Protein AF-A0A7Y1UX22-F1 (afdb_monomer)

Nearest PDB structures (foldseek):
  2yc4-assembly1_A  TM=6.943E-01  e=4.805E-02  Chlamydomonas reinhardtii
  1wcu-assembly1_A  TM=5.831E-01  e=1.408E+00  Piromyces sp. 'equi'
  5cw0-assembly1_A  TM=4.710E-01  e=1.068E+00  Panicum mosaic satellite virus
  4v1l-assembly3_C  TM=4.034E-01  e=4.761E+00  Ruminococcus flavefaciens FD-1

Structure (mmCIF, N/CA/C/O backbone):
data_AF-A0A7Y1UX22-F1
#
_entry.id   AF-A0A7Y1UX22-F1
#
loop_
_atom_site.group_PDB
_atom_site.id
_atom_site.type_symbol
_atom_site.label_atom_id
_atom_site.label_alt_id
_atom_site.label_comp_id
_atom_site.label_asym_id
_atom_site.label_entity_id
_atom_site.label_seq_id
_atom_site.pdbx_PDB_ins_code
_atom_site.Cartn_x
_atom_site.Cartn_y
_atom_site.Cartn_z
_atom_site.occupancy
_atom_site.B_iso_or_equiv
_atom_site.auth_seq_id
_atom_site.auth_comp_id
_atom_site.auth_asym_id
_atom_site.auth_atom_id
_atom_site.pdbx_PDB_model_num
ATOM 1 N N . ALA A 1 1 ? 9.784 -16.091 -13.934 1.00 58.53 1 ALA A N 1
ATOM 2 C CA . ALA A 1 1 ? 8.734 -16.323 -12.921 1.00 58.53 1 ALA A CA 1
ATOM 3 C C . ALA A 1 1 ? 7.489 -15.560 -13.353 1.00 58.53 1 ALA A C 1
ATOM 5 O O . ALA A 1 1 ? 7.653 -14.542 -14.015 1.00 58.53 1 ALA A O 1
ATOM 6 N N . ALA A 1 2 ? 6.283 -16.047 -13.049 1.00 66.44 2 ALA A N 1
ATOM 7 C CA . ALA A 1 2 ? 5.070 -15.276 -13.317 1.00 66.44 2 ALA A CA 1
ATOM 8 C C . ALA A 1 2 ? 5.099 -13.983 -12.483 1.00 66.44 2 ALA A C 1
ATOM 10 O O . ALA A 1 2 ? 5.453 -14.025 -11.305 1.00 66.44 2 ALA A O 1
ATOM 11 N N . GLN A 1 3 ? 4.800 -12.847 -13.111 1.00 82.12 3 GLN A N 1
ATOM 12 C CA . GLN A 1 3 ? 4.761 -11.545 -12.445 1.00 82.12 3 GLN A CA 1
ATOM 13 C C . GLN A 1 3 ? 3.345 -11.250 -11.974 1.00 82.12 3 GLN A C 1
ATOM 15 O O . GLN A 1 3 ? 2.384 -11.697 -12.616 1.00 82.12 3 GLN A O 1
ATOM 20 N N . PRO A 1 4 ? 3.177 -10.528 -10.861 1.00 87.19 4 PRO A N 1
ATOM 21 C CA . PRO A 1 4 ? 1.859 -10.065 -10.495 1.00 87.19 4 PRO A CA 1
ATOM 22 C C . PRO A 1 4 ? 1.377 -9.041 -11.526 1.00 87.19 4 PRO A C 1
ATOM 24 O O . PRO A 1 4 ? 2.100 -8.117 -11.883 1.00 87.19 4 PRO A O 1
ATOM 27 N N . ASN A 1 5 ? 0.151 -9.220 -12.004 1.00 89.75 5 ASN A N 1
ATOM 28 C CA . ASN A 1 5 ? -0.545 -8.258 -12.865 1.00 89.75 5 ASN A CA 1
ATOM 29 C C . ASN A 1 5 ? -1.760 -7.647 -12.159 1.00 89.75 5 ASN A C 1
ATOM 31 O O . ASN A 1 5 ? -2.429 -6.775 -12.705 1.00 89.75 5 ASN A O 1
ATOM 35 N N . THR A 1 6 ? -2.048 -8.106 -10.941 1.00 92.81 6 THR A N 1
ATOM 36 C CA . THR A 1 6 ? -3.086 -7.556 -10.082 1.00 92.81 6 THR A CA 1
ATOM 37 C C . THR A 1 6 ? -2.622 -7.539 -8.636 1.00 92.81 6 THR A C 1
ATOM 39 O O . THR A 1 6 ? -1.817 -8.376 -8.212 1.00 92.81 6 THR A O 1
ATOM 42 N N . VAL A 1 7 ? -3.161 -6.592 -7.879 1.00 94.50 7 VAL A N 1
ATOM 43 C CA . VAL A 1 7 ? -3.092 -6.582 -6.421 1.00 94.50 7 VAL A CA 1
ATOM 44 C C . VAL A 1 7 ? -4.495 -6.398 -5.870 1.00 94.50 7 VAL A C 1
ATOM 46 O O . VAL A 1 7 ? -5.255 -5.547 -6.335 1.00 94.50 7 VAL A O 1
ATOM 49 N N . ASP A 1 8 ? -4.830 -7.228 -4.894 1.00 96.06 8 ASP A N 1
ATOM 50 C CA . ASP A 1 8 ? -6.057 -7.132 -4.123 1.00 96.06 8 ASP A CA 1
ATOM 51 C C . ASP A 1 8 ? -5.713 -6.622 -2.730 1.00 96.06 8 ASP A C 1
ATOM 53 O O . ASP A 1 8 ? -4.803 -7.153 -2.090 1.00 96.06 8 ASP A O 1
ATOM 57 N N . VAL A 1 9 ? -6.446 -5.612 -2.271 1.00 97.19 9 VAL A N 1
ATOM 58 C CA . VAL A 1 9 ? -6.333 -5.078 -0.914 1.00 97.19 9 VAL A CA 1
ATOM 59 C C . VAL A 1 9 ? -7.700 -5.114 -0.247 1.00 97.19 9 VAL A C 1
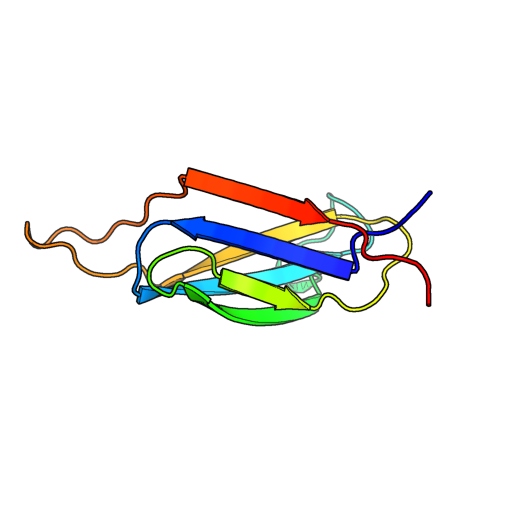ATOM 61 O O . VAL A 1 9 ? -8.697 -4.677 -0.829 1.00 97.19 9 VAL A O 1
ATOM 64 N N . VAL A 1 10 ? -7.730 -5.641 0.973 1.00 97.88 10 VAL A N 1
ATOM 65 C CA . VAL A 1 10 ? -8.868 -5.571 1.891 1.00 97.88 10 VAL A CA 1
ATOM 66 C C . VAL A 1 10 ? -8.420 -4.774 3.107 1.00 97.88 10 VAL A C 1
ATOM 68 O O . VAL A 1 10 ? -7.365 -5.047 3.682 1.00 97.88 10 VAL A O 1
ATOM 71 N N . GLY A 1 11 ? -9.206 -3.771 3.471 1.00 97.12 11 GLY A N 1
ATOM 72 C CA . GLY A 1 11 ? -8.930 -2.923 4.618 1.00 97.12 11 GLY A CA 1
ATOM 73 C C . GLY A 1 11 ? -10.011 -1.871 4.814 1.00 97.12 11 GLY A C 1
ATOM 74 O O . GLY A 1 11 ? -11.081 -1.943 4.207 1.00 97.12 11 GLY A O 1
ATOM 75 N N . THR A 1 12 ? -9.716 -0.882 5.651 1.00 97.75 12 THR A N 1
ATOM 76 C CA . THR A 1 12 ? -10.648 0.196 5.990 1.00 97.75 12 THR A CA 1
ATOM 77 C C . THR A 1 12 ? -11.066 0.989 4.749 1.00 97.75 12 THR A C 1
ATOM 79 O O . THR A 1 12 ? -10.232 1.604 4.074 1.00 97.75 12 THR A O 1
ATOM 82 N N . GLU A 1 13 ? -12.371 1.000 4.470 1.00 97.44 13 GLU A N 1
ATOM 83 C CA . GLU A 1 13 ? -12.973 1.808 3.407 1.00 97.44 13 GLU A CA 1
ATOM 84 C C . GLU A 1 13 ? -12.633 3.297 3.583 1.00 97.44 13 GLU A C 1
ATOM 86 O O . GLU A 1 13 ? -12.556 3.801 4.701 1.00 97.44 13 GLU A O 1
ATOM 91 N N . GLY A 1 14 ? -12.395 3.999 2.474 1.00 97.56 14 GLY A N 1
ATOM 92 C CA . GLY A 1 14 ? -12.018 5.415 2.481 1.00 97.56 14 GLY A CA 1
ATOM 93 C C . GLY A 1 14 ? -10.512 5.669 2.621 1.00 97.56 14 GLY A C 1
ATOM 94 O O . GLY A 1 14 ? -10.072 6.806 2.478 1.00 97.56 14 GLY A O 1
ATOM 95 N N . THR A 1 15 ? -9.694 4.634 2.849 1.00 98.31 15 THR A N 1
ATOM 96 C CA . THR A 1 15 ? -8.228 4.779 2.878 1.00 98.31 15 THR A CA 1
ATOM 97 C C . THR A 1 15 ? -7.694 5.123 1.498 1.00 98.31 15 THR A C 1
ATOM 99 O O . THR A 1 15 ? -7.842 4.327 0.567 1.00 98.31 15 THR A O 1
ATOM 102 N N . GLN A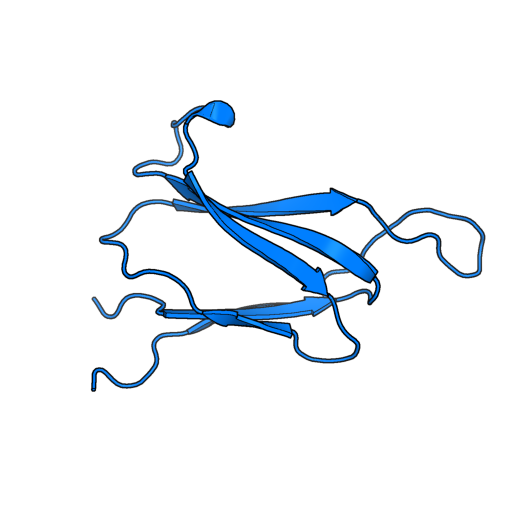 1 16 ? -7.029 6.272 1.368 1.00 98.25 16 GLN A N 1
ATOM 103 C CA . GLN A 1 16 ? -6.369 6.646 0.121 1.00 98.25 16 GLN A CA 1
ATOM 104 C C . GLN A 1 16 ? -4.981 6.024 0.047 1.00 98.25 16 GLN A C 1
ATOM 106 O O . GLN A 1 16 ? -4.230 6.006 1.028 1.00 98.25 16 GLN A O 1
ATOM 111 N N . TYR A 1 17 ? -4.629 5.517 -1.129 1.00 97.38 17 TYR A N 1
ATOM 112 C CA . TYR A 1 17 ? -3.360 4.848 -1.345 1.00 97.38 17 TYR A CA 1
ATOM 113 C C . TYR A 1 17 ? -2.752 5.137 -2.716 1.00 97.38 17 TYR A C 1
ATOM 115 O O . TYR A 1 17 ? -3.439 5.481 -3.681 1.00 97.38 17 TYR A O 1
ATOM 123 N N . THR A 1 18 ? -1.454 4.858 -2.802 1.00 96.81 18 THR A N 1
ATOM 124 C CA . THR A 1 18 ? -0.691 4.698 -4.036 1.00 96.81 18 THR A CA 1
ATOM 125 C C . THR A 1 18 ? 0.082 3.382 -3.987 1.00 96.81 18 THR A C 1
ATOM 127 O O . THR A 1 18 ? 0.766 3.091 -3.007 1.00 96.81 18 THR A O 1
ATOM 130 N N . ILE A 1 19 ? -0.005 2.589 -5.052 1.00 95.38 19 ILE A N 1
ATOM 131 C CA . ILE A 1 19 ? 0.926 1.502 -5.344 1.00 95.38 19 ILE A CA 1
ATOM 132 C C . ILE A 1 19 ? 2.006 2.052 -6.268 1.00 95.38 19 ILE A C 1
ATOM 134 O O . ILE A 1 19 ? 1.698 2.582 -7.337 1.00 95.38 19 ILE A O 1
ATOM 138 N N . ALA A 1 20 ? 3.262 1.882 -5.882 1.00 95.75 20 ALA A N 1
ATOM 139 C CA . ALA A 1 20 ? 4.416 2.303 -6.659 1.00 95.75 20 ALA A CA 1
ATOM 140 C C . ALA A 1 20 ? 5.423 1.159 -6.827 1.00 95.75 20 ALA A C 1
ATOM 142 O O . ALA A 1 20 ? 5.378 0.163 -6.099 1.00 95.75 20 ALA A O 1
ATOM 143 N N . TRP A 1 21 ? 6.334 1.302 -7.785 1.00 96.25 21 TRP A N 1
ATOM 144 C CA . TRP A 1 21 ? 7.365 0.313 -8.092 1.00 96.25 21 TRP A CA 1
ATOM 145 C C . TRP A 1 21 ? 8.746 0.958 -8.223 1.00 96.25 21 TRP A C 1
ATOM 147 O O . TRP A 1 21 ? 8.869 2.084 -8.699 1.00 96.25 21 TRP A O 1
ATOM 157 N N . ALA A 1 22 ? 9.789 0.227 -7.840 1.00 96.44 22 ALA A N 1
ATOM 158 C CA . ALA A 1 22 ? 11.180 0.607 -8.068 1.00 96.44 22 ALA A CA 1
ATOM 159 C C . ALA A 1 22 ? 12.025 -0.613 -8.472 1.00 96.44 22 ALA A C 1
ATOM 161 O O . ALA A 1 22 ? 11.684 -1.743 -8.106 1.00 96.44 22 ALA A O 1
ATOM 162 N N . PRO A 1 23 ? 13.151 -0.415 -9.183 1.00 94.19 23 PRO A N 1
ATOM 163 C CA . PRO A 1 23 ? 14.026 -1.516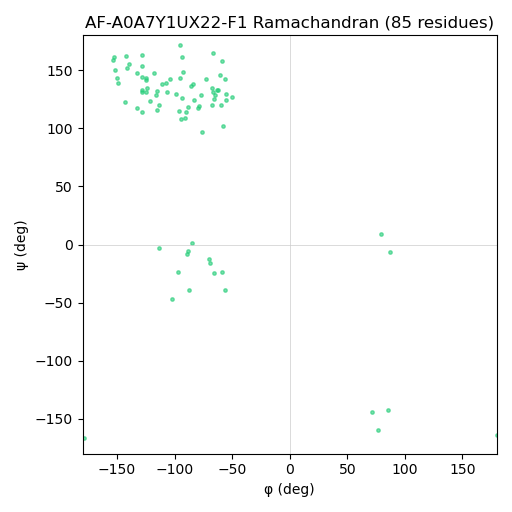 -9.584 1.00 94.19 23 PRO A CA 1
ATOM 164 C C . PRO A 1 23 ? 14.698 -2.219 -8.397 1.00 94.19 23 PRO A C 1
ATOM 166 O O . PRO A 1 23 ? 15.061 -3.390 -8.514 1.00 94.19 23 PRO A O 1
ATOM 169 N N . ASP A 1 24 ? 14.854 -1.544 -7.254 1.00 93.69 24 ASP A N 1
ATOM 170 C CA . ASP A 1 24 ? 15.508 -2.103 -6.074 1.00 93.69 24 ASP A CA 1
ATOM 171 C C . ASP A 1 24 ? 15.019 -1.468 -4.758 1.00 93.69 24 ASP A C 1
ATOM 173 O O . ASP A 1 24 ? 14.502 -0.354 -4.729 1.00 93.69 24 ASP A O 1
ATOM 177 N N . ALA A 1 25 ? 15.214 -2.182 -3.644 1.00 91.62 25 ALA A N 1
ATOM 178 C CA . ALA A 1 25 ? 14.784 -1.751 -2.308 1.00 91.62 25 ALA A CA 1
ATOM 179 C C . ALA A 1 25 ? 15.569 -0.555 -1.737 1.00 91.62 25 ALA A C 1
ATOM 181 O O . ALA A 1 25 ? 15.145 0.026 -0.741 1.00 91.62 25 ALA A O 1
ATOM 182 N N . SER A 1 26 ? 16.728 -0.224 -2.313 1.00 94.69 26 SER A N 1
ATOM 183 C CA . SER A 1 26 ? 17.549 0.921 -1.904 1.00 94.69 26 SER A CA 1
ATOM 184 C C . SER A 1 26 ? 17.184 2.213 -2.634 1.00 94.69 26 SER A C 1
ATOM 186 O O . SER A 1 26 ? 17.669 3.279 -2.253 1.00 94.69 26 SER A O 1
ATOM 188 N N . THR A 1 27 ? 16.312 2.131 -3.644 1.00 95.88 27 THR A N 1
ATOM 189 C CA . THR A 1 27 ? 15.768 3.289 -4.346 1.00 95.88 27 THR A CA 1
ATOM 190 C C . THR A 1 27 ? 15.114 4.237 -3.327 1.00 95.88 27 THR A C 1
ATOM 192 O O . THR A 1 27 ? 14.250 3.810 -2.557 1.00 95.88 27 THR A O 1
ATOM 195 N N . PRO A 1 28 ? 15.520 5.519 -3.273 1.00 94.62 28 PRO A N 1
ATOM 196 C CA . PRO A 1 28 ? 14.869 6.516 -2.429 1.00 94.62 28 PRO A CA 1
ATOM 197 C C . PRO A 1 28 ? 13.385 6.672 -2.781 1.00 94.62 28 PRO A C 1
ATOM 199 O O . PRO A 1 28 ? 12.969 6.361 -3.895 1.00 94.62 28 PRO A O 1
ATOM 202 N N . ARG A 1 29 ? 12.565 7.176 -1.849 1.00 90.19 29 ARG A N 1
ATOM 203 C CA . ARG A 1 29 ? 11.105 7.240 -2.051 1.00 90.19 29 ARG A CA 1
ATOM 204 C C . ARG A 1 29 ? 10.702 7.999 -3.320 1.00 90.19 29 ARG A C 1
ATOM 206 O O . ARG A 1 29 ? 9.767 7.571 -3.982 1.00 90.19 29 ARG A O 1
ATOM 213 N N . ASP A 1 30 ? 11.369 9.094 -3.660 1.00 93.31 30 ASP A N 1
ATOM 214 C CA . ASP A 1 30 ? 11.104 9.888 -4.871 1.00 93.31 30 ASP A CA 1
ATOM 215 C C . ASP A 1 30 ? 11.517 9.185 -6.178 1.00 93.31 30 ASP A C 1
ATOM 217 O O . ASP A 1 30 ? 11.108 9.609 -7.255 1.00 93.31 30 ASP A O 1
ATOM 221 N N . GLY A 1 31 ? 12.277 8.091 -6.089 1.00 95.06 31 GLY A N 1
ATOM 222 C CA . GLY A 1 31 ? 12.635 7.231 -7.217 1.00 95.06 31 GLY A CA 1
ATOM 223 C C . GLY A 1 31 ? 11.633 6.111 -7.517 1.00 95.06 31 GLY A C 1
ATOM 224 O O . GLY A 1 31 ? 11.810 5.401 -8.504 1.00 95.06 31 GLY A O 1
ATOM 225 N N . PHE A 1 32 ? 10.597 5.929 -6.692 1.00 96.31 32 PHE A N 1
ATOM 226 C CA . PHE A 1 32 ? 9.516 4.985 -6.983 1.00 96.31 32 PHE A CA 1
ATOM 227 C C . PHE A 1 32 ? 8.554 5.574 -8.021 1.00 96.31 32 PHE A C 1
ATOM 229 O O . PHE A 1 32 ? 8.033 6.673 -7.844 1.00 96.31 32 PHE A O 1
ATOM 236 N N . GLU A 1 33 ? 8.276 4.810 -9.074 1.00 95.81 33 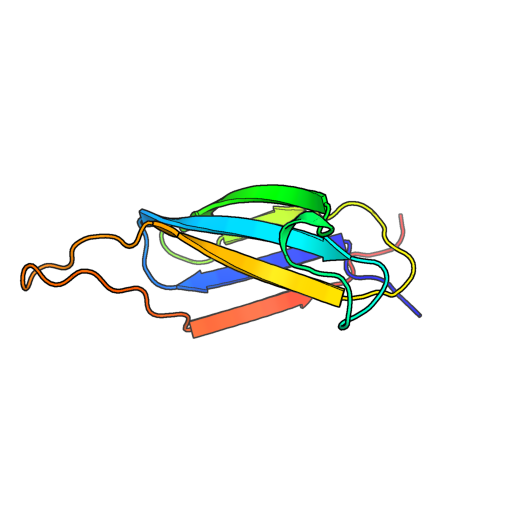GLU A N 1
ATOM 237 C CA . GLU A 1 33 ? 7.276 5.130 -10.089 1.00 95.81 33 GLU A CA 1
ATOM 238 C C . GLU A 1 33 ? 5.882 4.780 -9.561 1.00 95.81 33 GLU A C 1
ATOM 240 O O . GLU A 1 33 ? 5.589 3.609 -9.304 1.00 95.81 33 GLU A O 1
ATOM 245 N N . ASP A 1 34 ? 5.012 5.778 -9.415 1.00 95.06 34 ASP A N 1
ATOM 246 C CA . ASP A 1 34 ? 3.612 5.553 -9.061 1.00 95.06 34 ASP A CA 1
ATOM 247 C C . ASP A 1 34 ? 2.901 4.794 -10.200 1.00 95.06 34 ASP A C 1
ATOM 249 O O . ASP A 1 34 ? 2.917 5.209 -11.358 1.00 95.06 34 ASP A O 1
ATOM 253 N N . VAL A 1 35 ? 2.286 3.656 -9.871 1.00 94.75 35 VAL A N 1
ATOM 254 C CA . VAL A 1 35 ? 1.638 2.751 -10.837 1.00 94.75 35 VAL A CA 1
ATOM 255 C C . VAL A 1 35 ? 0.124 2.924 -10.822 1.00 94.75 35 VAL A C 1
ATOM 257 O O . VAL A 1 35 ? -0.505 3.006 -11.875 1.00 94.75 35 VAL A O 1
ATOM 260 N N . VAL A 1 36 ? -0.473 2.961 -9.631 1.00 94.25 36 VAL A N 1
ATOM 261 C CA . VAL A 1 36 ? -1.912 3.178 -9.450 1.00 94.25 36 VAL A CA 1
ATOM 262 C C . VAL A 1 36 ? -2.161 3.884 -8.127 1.00 94.25 36 VAL A C 1
ATOM 264 O O . VAL A 1 36 ? -1.503 3.590 -7.134 1.00 94.25 36 VAL A O 1
ATOM 267 N N . SER A 1 37 ? -3.145 4.774 -8.103 1.00 96.12 37 SER A N 1
ATOM 268 C CA . SER A 1 37 ? -3.640 5.403 -6.881 1.00 96.12 37 SER A CA 1
ATOM 269 C C . SER A 1 37 ? -5.149 5.257 -6.804 1.00 96.12 37 SER A C 1
ATOM 271 O O . SER A 1 37 ? -5.828 5.136 -7.828 1.00 96.12 37 SER A O 1
ATOM 273 N N . GLY A 1 38 ? -5.681 5.275 -5.592 1.00 96.00 38 GLY A N 1
ATOM 274 C CA . GLY A 1 38 ? -7.112 5.162 -5.391 1.00 96.00 38 GLY A CA 1
ATOM 275 C C . GLY A 1 38 ? -7.512 5.204 -3.930 1.00 96.00 38 GLY A C 1
ATOM 276 O O . GLY A 1 38 ? -6.746 5.592 -3.056 1.00 96.00 38 GLY A O 1
ATOM 277 N N . GLU A 1 39 ? -8.745 4.781 -3.697 1.00 97.69 39 GLU A N 1
ATOM 278 C CA . GLU A 1 39 ? -9.366 4.690 -2.384 1.00 97.69 39 GLU A CA 1
ATOM 279 C C . GLU A 1 39 ? -9.833 3.249 -2.180 1.00 97.69 39 GLU A C 1
ATOM 281 O O . GLU A 1 39 ? -10.404 2.647 -3.101 1.00 97.69 39 GLU A O 1
ATOM 286 N N . LEU A 1 40 ? -9.569 2.679 -1.004 1.00 97.88 40 LEU A N 1
ATOM 287 C CA . LEU A 1 40 ? -10.114 1.376 -0.641 1.00 97.88 40 LEU A CA 1
ATOM 288 C C . LEU A 1 40 ? -11.637 1.472 -0.543 1.00 97.88 40 LEU A C 1
ATOM 290 O O . LEU A 1 40 ? -12.182 2.342 0.132 1.00 97.88 40 LEU A O 1
ATOM 294 N N . ARG A 1 41 ? -12.324 0.560 -1.225 1.00 95.75 41 ARG A N 1
ATOM 295 C CA . ARG A 1 41 ? -13.779 0.389 -1.165 1.00 95.75 41 ARG A CA 1
ATOM 296 C C . ARG A 1 41 ? -14.144 -0.668 -0.132 1.00 95.75 41 ARG A C 1
ATOM 298 O O . ARG A 1 41 ? -13.315 -1.521 0.181 1.00 95.75 41 ARG A O 1
ATOM 305 N N . ALA A 1 42 ? -15.400 -0.673 0.313 1.00 94.19 42 ALA A N 1
ATOM 306 C CA . ALA A 1 42 ? -15.942 -1.796 1.070 1.00 94.19 42 ALA A CA 1
ATOM 307 C C . ALA A 1 42 ? -15.666 -3.141 0.359 1.00 94.19 42 ALA A C 1
ATOM 309 O O . ALA A 1 42 ? -16.005 -3.328 -0.813 1.00 94.19 42 ALA A O 1
ATOM 310 N N . GLY A 1 43 ? -15.068 -4.093 1.082 1.00 95.12 43 GLY A N 1
ATOM 311 C CA . GLY A 1 43 ? -14.682 -5.403 0.552 1.00 95.12 43 GLY A CA 1
ATOM 312 C C . GLY A 1 43 ? -13.307 -5.407 -0.129 1.00 95.12 43 GLY A C 1
ATOM 313 O O . GLY A 1 43 ? -12.358 -4.794 0.351 1.00 95.12 43 GLY A O 1
ATOM 314 N N . THR A 1 44 ? -13.170 -6.160 -1.225 1.00 97.00 44 THR A N 1
ATOM 315 C CA . THR A 1 44 ? -11.892 -6.296 -1.944 1.00 97.00 44 THR A CA 1
ATOM 316 C C . THR A 1 44 ? -11.728 -5.212 -3.002 1.00 97.00 44 THR A C 1
ATOM 318 O O . THR A 1 44 ? -12.454 -5.183 -3.997 1.00 97.00 44 THR A O 1
ATOM 321 N N . THR A 1 45 ? -10.699 -4.382 -2.845 1.00 96.69 45 THR A N 1
ATOM 322 C CA . THR A 1 45 ? -10.254 -3.439 -3.875 1.00 96.69 45 THR A CA 1
ATOM 323 C C . THR A 1 45 ? -9.201 -4.109 -4.753 1.00 96.69 45 THR A C 1
ATOM 325 O O . THR A 1 45 ? -8.078 -4.346 -4.312 1.00 96.69 45 THR A O 1
ATOM 328 N N . ARG A 1 46 ? -9.561 -4.429 -6.002 1.00 95.31 46 ARG A N 1
ATOM 329 C CA . ARG A 1 46 ? -8.649 -5.016 -6.997 1.00 95.31 46 ARG A CA 1
ATOM 330 C C . ARG A 1 46 ? -8.111 -3.954 -7.945 1.00 95.31 46 ARG A C 1
ATOM 332 O O . ARG A 1 46 ? -8.885 -3.245 -8.584 1.00 95.31 46 ARG A O 1
ATOM 339 N N . MET A 1 47 ? -6.796 -3.930 -8.119 1.00 93.62 47 MET A N 1
ATOM 340 C CA . MET A 1 47 ? -6.099 -3.045 -9.049 1.00 93.62 47 MET A CA 1
ATOM 341 C C . MET A 1 47 ? -5.352 -3.844 -10.110 1.00 93.62 47 MET A C 1
ATOM 343 O O . MET A 1 47 ? -4.845 -4.931 -9.836 1.00 93.62 47 MET A O 1
ATOM 347 N N . GLN A 1 48 ? -5.255 -3.276 -11.311 1.00 91.94 48 GLN A N 1
ATOM 348 C CA . GLN A 1 48 ? -4.371 -3.775 -12.363 1.00 91.94 48 GLN A CA 1
ATOM 349 C C . GLN A 1 48 ? -2.975 -3.183 -12.172 1.00 91.94 48 GLN A C 1
ATOM 351 O O . GLN A 1 48 ? -2.835 -1.990 -11.908 1.00 91.94 48 GLN A O 1
ATOM 356 N N . LEU A 1 49 ? -1.954 -4.017 -12.324 1.00 90.81 49 LEU A N 1
ATOM 357 C CA . LEU A 1 49 ? -0.556 -3.616 -12.281 1.00 90.81 49 LEU A CA 1
ATOM 358 C C . LEU A 1 49 ? 0.024 -3.657 -13.691 1.00 90.81 49 LEU A C 1
ATOM 360 O O . LEU A 1 49 ? -0.221 -4.598 -14.449 1.00 90.81 49 LEU A O 1
ATOM 364 N N . ALA A 1 50 ? 0.829 -2.652 -14.031 1.00 87.06 50 ALA A N 1
ATOM 365 C CA . ALA A 1 50 ? 1.681 -2.732 -15.209 1.00 87.06 50 ALA A CA 1
ATOM 366 C C . ALA A 1 50 ? 2.662 -3.909 -15.060 1.00 87.06 50 ALA A C 1
ATOM 368 O O . ALA A 1 50 ? 3.117 -4.203 -13.953 1.00 87.06 50 ALA A O 1
ATOM 369 N N . ALA A 1 51 ? 3.000 -4.574 -16.167 1.00 83.88 51 ALA A N 1
ATOM 370 C CA . ALA A 1 51 ? 4.014 -5.626 -16.159 1.00 83.88 51 ALA A CA 1
ATOM 371 C C . ALA A 1 51 ? 5.377 -5.047 -15.741 1.00 83.88 51 ALA A C 1
ATOM 373 O O . ALA A 1 51 ? 5.786 -3.997 -16.246 1.00 83.88 51 ALA A O 1
ATOM 374 N N . ARG A 1 52 ? 6.070 -5.725 -14.818 1.00 88.00 52 ARG A N 1
ATOM 375 C CA . ARG A 1 52 ? 7.355 -5.292 -14.250 1.00 88.00 52 ARG A CA 1
ATOM 376 C C . ARG A 1 52 ? 8.272 -6.488 -14.019 1.00 88.00 52 ARG A C 1
ATOM 378 O O . ARG A 1 52 ? 7.959 -7.390 -13.240 1.00 88.00 52 ARG A O 1
ATOM 385 N N . ASP A 1 53 ? 9.450 -6.451 -14.630 1.00 82.19 53 ASP A N 1
ATOM 386 C CA . ASP A 1 53 ? 10.491 -7.453 -14.413 1.00 82.19 53 ASP A CA 1
ATOM 387 C C . ASP A 1 53 ? 11.195 -7.227 -13.065 1.00 82.19 53 ASP A C 1
ATOM 389 O O . ASP A 1 53 ? 12.123 -6.429 -12.947 1.00 82.19 53 ASP A O 1
ATOM 393 N N . GLY A 1 54 ? 10.768 -7.959 -12.034 1.00 85.00 54 GLY A N 1
ATOM 394 C CA . GLY A 1 54 ? 11.402 -7.917 -10.713 1.00 85.00 54 GLY A CA 1
ATOM 395 C C . GLY A 1 54 ? 11.133 -6.615 -9.950 1.00 85.00 54 GLY A C 1
ATOM 396 O O . GLY A 1 54 ? 10.029 -6.075 -10.006 1.00 85.00 54 GLY A O 1
ATOM 397 N N . GLY A 1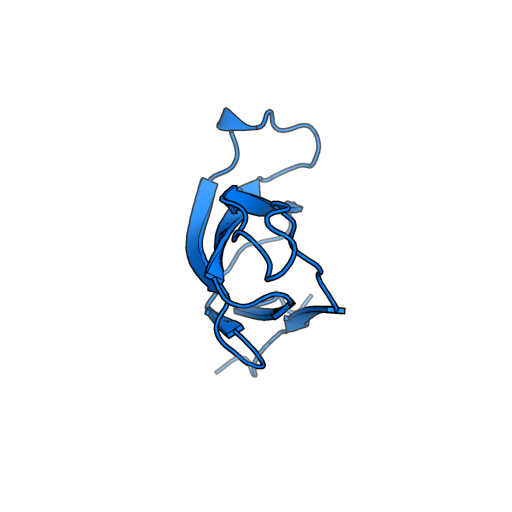 55 ? 12.132 -6.146 -9.200 1.00 91.06 55 GLY A N 1
ATOM 398 C CA . GLY A 1 55 ? 12.052 -4.931 -8.387 1.00 91.06 55 GLY A CA 1
ATOM 399 C C . GLY A 1 55 ? 11.270 -5.082 -7.084 1.00 91.06 55 GLY A C 1
ATOM 400 O O . GLY A 1 55 ? 11.100 -6.183 -6.555 1.00 91.06 55 GLY A O 1
ATOM 401 N N . VAL A 1 56 ? 10.822 -3.948 -6.552 1.00 93.44 56 VAL A N 1
ATOM 402 C CA . VAL A 1 56 ? 10.074 -3.844 -5.297 1.00 93.44 56 VAL A CA 1
ATOM 403 C C . VAL A 1 56 ? 8.791 -3.052 -5.492 1.00 93.44 56 VAL A C 1
ATOM 405 O O . VAL A 1 56 ? 8.749 -2.084 -6.246 1.00 93.44 56 VAL A O 1
ATOM 408 N N . TRP A 1 57 ? 7.748 -3.465 -4.778 1.00 93.69 57 TRP A N 1
ATOM 409 C CA . TRP A 1 57 ? 6.465 -2.774 -4.730 1.00 93.69 57 TRP A CA 1
ATOM 410 C C . TRP A 1 57 ? 6.326 -2.025 -3.409 1.00 93.69 57 TRP A C 1
ATOM 412 O O . TRP A 1 57 ? 6.720 -2.530 -2.358 1.00 93.69 57 TRP A O 1
ATOM 422 N N . LEU A 1 58 ? 5.725 -0.843 -3.464 1.00 94.38 58 LEU A N 1
ATOM 423 C CA . LEU A 1 58 ? 5.382 -0.028 -2.309 1.00 94.38 58 LEU A CA 1
ATOM 424 C C . LEU A 1 58 ? 3.873 0.207 -2.303 1.00 94.38 58 LEU A C 1
ATOM 426 O O . LEU A 1 58 ? 3.344 0.757 -3.262 1.00 94.38 58 LEU A O 1
ATOM 430 N N . LEU A 1 59 ? 3.200 -0.172 -1.217 1.00 94.88 59 LEU A N 1
ATOM 431 C CA . LEU A 1 59 ? 1.860 0.313 -0.893 1.00 94.88 59 LEU A CA 1
ATOM 432 C C . LEU A 1 59 ? 2.012 1.480 0.081 1.00 94.88 59 LEU A C 1
ATOM 434 O O . LEU A 1 59 ? 2.503 1.304 1.196 1.00 94.88 59 LEU A O 1
ATOM 438 N N . TRP A 1 60 ? 1.619 2.669 -0.355 1.00 95.56 60 TRP A N 1
ATOM 439 C CA . TRP A 1 60 ? 1.692 3.892 0.428 1.00 95.56 60 TRP A CA 1
ATOM 440 C C . TRP A 1 60 ? 0.293 4.399 0.743 1.00 95.56 60 TRP A C 1
ATOM 442 O O . TRP A 1 60 ? -0.448 4.725 -0.177 1.00 95.56 60 TRP A O 1
ATOM 452 N N . PHE A 1 61 ? -0.053 4.507 2.025 1.00 96.50 61 PHE A N 1
ATOM 453 C CA . PHE A 1 6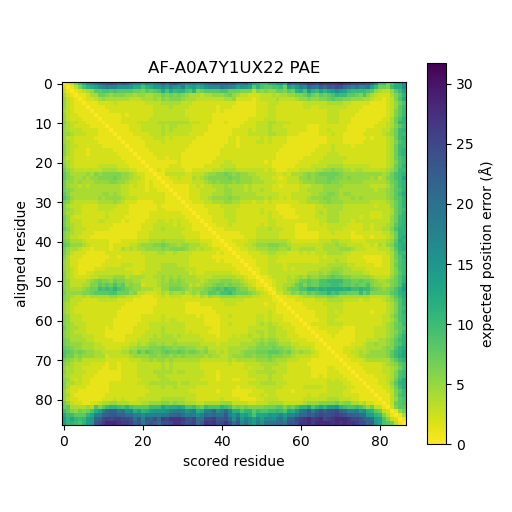1 ? -1.255 5.224 2.449 1.00 96.50 61 PHE A CA 1
ATOM 454 C C . PHE A 1 61 ? -0.985 6.724 2.434 1.00 96.50 61 PHE A C 1
ATOM 456 O O . PHE A 1 61 ? -0.074 7.204 3.113 1.00 96.50 61 PHE A O 1
ATOM 463 N N . THR A 1 62 ? -1.749 7.441 1.619 1.00 96.88 62 THR A N 1
ATOM 464 C CA . THR A 1 62 ? -1.597 8.883 1.402 1.00 96.88 62 THR A CA 1
ATOM 465 C C . THR A 1 62 ? -2.556 9.694 2.259 1.00 96.88 62 THR A C 1
ATOM 467 O O . THR A 1 62 ? -2.267 10.851 2.546 1.00 96.88 62 THR A O 1
ATOM 470 N N . ASP A 1 63 ? -3.667 9.085 2.677 1.00 97.88 63 ASP A N 1
ATOM 471 C CA . ASP A 1 63 ? -4.625 9.667 3.611 1.00 97.88 63 ASP A CA 1
ATOM 472 C C . ASP A 1 63 ? -5.337 8.567 4.410 1.00 97.88 63 ASP A C 1
ATOM 474 O O . ASP A 1 63 ? -5.514 7.445 3.918 1.00 97.88 63 ASP A O 1
ATOM 478 N N . LEU A 1 64 ? -5.730 8.889 5.641 1.00 98.19 64 LEU A N 1
ATOM 479 C CA . LEU A 1 64 ? -6.387 7.964 6.563 1.00 98.19 64 LEU A CA 1
ATOM 480 C C . LEU A 1 64 ? -7.813 8.449 6.845 1.00 98.19 64 LEU A C 1
ATOM 482 O O . LEU A 1 64 ? -7.987 9.622 7.165 1.00 98.19 64 LEU A O 1
ATOM 486 N N . PRO A 1 65 ? -8.829 7.578 6.775 1.00 97.25 65 PRO A N 1
ATOM 487 C CA . PRO A 1 65 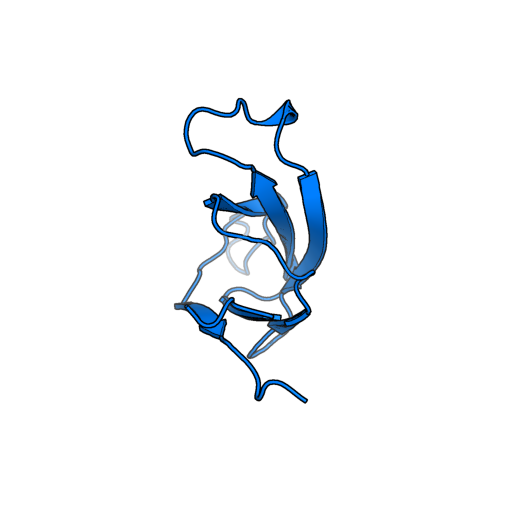? -10.191 7.972 7.091 1.00 97.25 65 PRO A CA 1
ATOM 488 C C . PRO A 1 65 ? -10.360 8.165 8.604 1.00 97.25 65 PRO A C 1
ATOM 490 O O . PRO A 1 65 ? -9.812 7.407 9.412 1.00 97.25 65 PRO A O 1
ATOM 493 N N . GLU A 1 66 ? -11.149 9.167 8.987 1.00 97.69 66 GLU A N 1
ATOM 494 C CA . GLU A 1 66 ? -11.642 9.312 10.359 1.00 97.69 66 GLU A CA 1
ATOM 495 C C . GLU A 1 66 ? -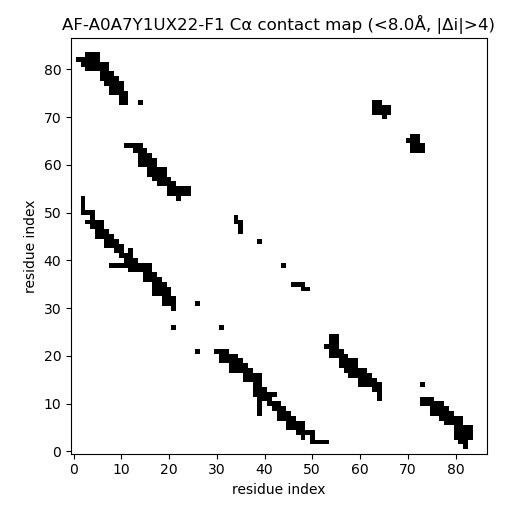12.614 8.169 10.675 1.00 97.69 66 GLU A C 1
ATOM 497 O O . GLU A 1 66 ? -13.479 7.831 9.864 1.00 97.69 66 GLU A O 1
ATOM 502 N N . GLN A 1 67 ? -12.458 7.559 11.843 1.00 96.00 67 GLN A N 1
ATOM 503 C CA . GLN A 1 67 ? -13.304 6.472 12.322 1.00 96.00 67 GLN A CA 1
ATOM 504 C C . GLN A 1 67 ? -14.425 7.010 13.219 1.00 96.00 67 GLN A C 1
ATOM 506 O O . GLN A 1 67 ? -14.440 8.181 13.590 1.00 96.00 67 GLN A O 1
ATOM 511 N N . GLU A 1 68 ? -15.383 6.157 13.593 1.00 94.69 68 GLU A N 1
ATOM 512 C CA . GLU A 1 68 ? -16.550 6.567 14.397 1.00 94.69 68 GLU A CA 1
ATOM 513 C C . GLU A 1 68 ? -16.181 7.173 15.766 1.00 94.69 68 GLU A C 1
ATOM 515 O O . GLU A 1 68 ? -16.956 7.937 16.339 1.00 94.69 68 GLU A O 1
ATOM 520 N N . ASP A 1 69 ? -14.997 6.846 16.289 1.00 95.62 69 ASP A N 1
ATOM 521 C CA . ASP A 1 69 ? -14.444 7.385 17.535 1.00 95.62 69 ASP A CA 1
ATOM 522 C C . ASP A 1 69 ? -13.705 8.728 17.358 1.00 95.62 69 ASP A C 1
ATOM 524 O O . ASP A 1 69 ? -13.184 9.279 18.331 1.00 95.62 69 ASP A O 1
ATOM 528 N N . GLY A 1 70 ? -13.671 9.264 16.135 1.00 96.50 70 GLY A N 1
ATOM 529 C CA . GLY A 1 70 ? -12.974 10.495 15.766 1.00 96.50 70 GLY A CA 1
ATOM 530 C C . GLY A 1 70 ? -11.463 10.331 15.570 1.00 96.50 70 GLY A C 1
ATOM 531 O O . GLY A 1 70 ? -10.740 11.325 15.458 1.00 96.50 70 GLY A O 1
ATOM 532 N N . VAL A 1 71 ? -10.945 9.098 15.571 1.00 97.94 71 VAL A N 1
ATOM 533 C CA . VAL A 1 71 ? -9.518 8.812 15.370 1.00 97.94 71 VAL A CA 1
ATOM 534 C C . VAL A 1 71 ? -9.245 8.495 13.901 1.00 97.94 71 VAL A C 1
ATOM 536 O O . VAL A 1 71 ? -10.033 7.841 13.231 1.00 97.94 71 VAL A O 1
ATOM 539 N N . PHE A 1 72 ? -8.093 8.928 13.391 1.00 97.75 72 PHE A N 1
ATOM 540 C CA . PHE A 1 72 ? -7.665 8.680 12.014 1.00 97.75 72 PHE A CA 1
ATOM 541 C C . PHE A 1 72 ? -6.772 7.444 11.963 1.00 97.75 72 PHE A C 1
ATOM 543 O O . PHE A 1 72 ? -5.623 7.483 12.415 1.00 97.75 72 PHE A O 1
ATOM 550 N N . TYR A 1 73 ? -7.285 6.345 11.418 1.00 97.25 73 TYR A N 1
ATOM 551 C CA . TYR A 1 73 ? -6.490 5.145 11.177 1.00 97.25 73 TYR A CA 1
ATOM 552 C C . TYR A 1 73 ? -7.036 4.321 10.013 1.00 97.25 73 TYR A C 1
ATOM 554 O O . TYR A 1 73 ? -8.185 4.454 9.605 1.00 97.25 73 TYR A O 1
ATOM 562 N N . THR A 1 74 ? -6.183 3.447 9.486 1.00 97.31 74 THR A N 1
ATOM 563 C CA . THR A 1 74 ? -6.568 2.381 8.560 1.00 97.31 74 THR A CA 1
ATOM 564 C C . THR A 1 74 ? -6.101 1.045 9.120 1.00 97.31 74 THR A C 1
ATOM 566 O O . THR A 1 74 ? -5.035 0.962 9.733 1.00 97.31 74 THR A O 1
ATOM 569 N N . THR A 1 75 ? -6.899 0.003 8.920 1.00 96.69 75 THR A N 1
ATOM 570 C CA . THR A 1 75 ? -6.515 -1.391 9.146 1.00 96.69 75 THR A CA 1
ATOM 571 C C . THR A 1 75 ? -6.438 -2.085 7.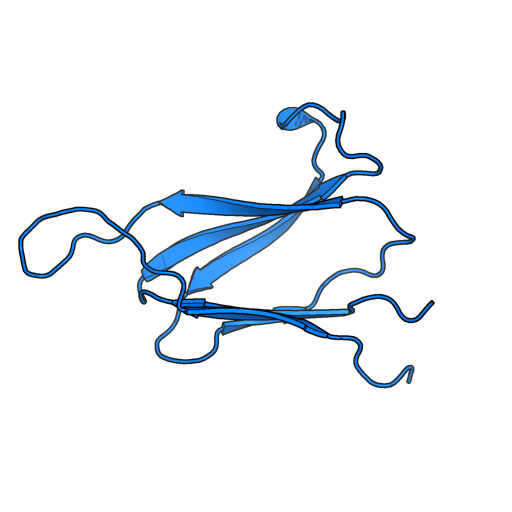799 1.00 96.69 75 THR A C 1
ATOM 573 O O . THR A 1 75 ? -7.284 -1.873 6.933 1.00 96.69 75 THR A O 1
ATOM 576 N N . ILE A 1 76 ? -5.411 -2.912 7.627 1.00 97.19 76 ILE A N 1
ATOM 577 C CA . ILE A 1 76 ? -5.221 -3.720 6.428 1.00 97.19 76 ILE A CA 1
ATOM 578 C C . ILE A 1 76 ? -5.341 -5.176 6.832 1.00 97.19 76 ILE A C 1
ATOM 580 O O . ILE A 1 76 ? -4.518 -5.682 7.595 1.00 97.19 76 ILE A O 1
ATOM 584 N N . ASP A 1 77 ? -6.367 -5.828 6.305 1.00 97.38 77 ASP A N 1
ATOM 585 C CA . ASP A 1 77 ? -6.665 -7.226 6.590 1.00 97.38 77 ASP A CA 1
ATOM 586 C C . ASP A 1 77 ? -5.914 -8.148 5.630 1.00 97.38 77 ASP A C 1
ATOM 588 O O . ASP A 1 77 ? -5.407 -9.198 6.024 1.00 97.38 77 ASP A O 1
ATOM 592 N N . GLU A 1 78 ? -5.819 -7.752 4.357 1.00 97.38 78 GLU A N 1
ATOM 593 C CA . GLU A 1 78 ? -5.207 -8.576 3.321 1.00 97.38 78 GLU A CA 1
ATOM 594 C C . GLU A 1 78 ? -4.549 -7.728 2.225 1.00 97.38 78 GLU A C 1
ATOM 596 O O . GLU A 1 78 ? -5.116 -6.741 1.754 1.00 97.38 78 GLU A O 1
ATOM 601 N N . VAL A 1 79 ? -3.368 -8.161 1.774 1.00 96.62 79 VAL A N 1
ATOM 602 C CA . VAL A 1 79 ? -2.718 -7.680 0.548 1.00 96.62 79 VAL A CA 1
ATOM 603 C C . VAL A 1 79 ? -2.242 -8.890 -0.246 1.00 96.62 79 VAL A C 1
ATOM 605 O O . VAL A 1 79 ? -1.381 -9.638 0.220 1.00 96.62 79 VAL A O 1
ATOM 608 N N . VAL A 1 80 ? -2.773 -9.085 -1.455 1.00 95.44 80 VAL A N 1
ATOM 609 C CA . VAL A 1 80 ? -2.424 -10.234 -2.305 1.00 95.44 80 VAL A CA 1
ATOM 610 C C . VAL A 1 80 ? -2.027 -9.785 -3.699 1.00 95.44 80 VAL A C 1
ATOM 612 O O . VAL A 1 80 ? -2.858 -9.336 -4.484 1.00 95.44 80 VAL A O 1
ATOM 615 N N . PHE A 1 81 ? -0.759 -9.995 -4.040 1.00 91.62 81 PHE A N 1
ATOM 616 C CA . PHE A 1 81 ? -0.261 -9.868 -5.405 1.00 91.62 81 PHE A CA 1
ATOM 617 C C . PHE A 1 81 ? -0.539 -11.164 -6.168 1.00 91.62 81 PHE A C 1
ATOM 619 O O . PHE A 1 81 ? -0.133 -12.244 -5.734 1.00 91.62 81 PHE A O 1
ATOM 626 N N . ARG A 1 82 ? -1.241 -11.074 -7.301 1.00 90.00 82 ARG A N 1
ATOM 627 C CA . ARG A 1 82 ? -1.645 -12.242 -8.095 1.00 90.00 82 ARG A CA 1
ATOM 628 C C . ARG A 1 82 ? -1.177 -12.130 -9.535 1.00 90.00 82 ARG A C 1
ATOM 630 O O . ARG A 1 82 ? -1.235 -11.067 -10.153 1.00 90.00 82 ARG A O 1
ATOM 637 N N . SER A 1 83 ? -0.762 -13.266 -10.080 1.00 84.56 83 SER A N 1
ATOM 638 C CA . SER A 1 83 ? -0.581 -13.453 -11.516 1.00 84.56 83 SER A CA 1
ATOM 639 C C . SER A 1 83 ? -1.891 -13.966 -12.104 1.00 84.56 83 SER A C 1
ATOM 641 O O . SER A 1 83 ? -2.331 -15.069 -11.782 1.00 84.56 83 SER A O 1
ATOM 643 N N . GLY A 1 84 ? -2.536 -13.171 -12.951 1.00 65.38 84 GLY A N 1
ATOM 644 C CA . GLY A 1 84 ? -3.594 -13.657 -13.830 1.00 65.38 84 GLY A CA 1
ATOM 645 C C . GLY A 1 84 ? -3.029 -14.619 -14.884 1.00 65.38 84 GLY A C 1
ATOM 646 O O . GLY A 1 84 ? -1.811 -14.666 -15.079 1.00 65.38 84 GLY A O 1
ATOM 647 N N . PRO A 1 85 ? -3.886 -15.393 -15.572 1.00 54.59 85 PRO A N 1
ATOM 648 C CA . PRO A 1 85 ? -3.437 -16.211 -16.689 1.00 54.59 85 PRO A CA 1
ATOM 649 C C . PRO A 1 85 ? -2.738 -15.311 -17.714 1.00 54.59 85 PRO A C 1
ATOM 651 O O . PRO A 1 85 ? -3.270 -14.267 -18.091 1.00 54.59 85 PRO A O 1
ATOM 654 N N . SER A 1 86 ? -1.534 -15.703 -18.130 1.00 51.94 86 SER A N 1
ATOM 655 C CA . SER A 1 86 ? -0.886 -15.170 -19.327 1.00 51.94 86 SER A CA 1
ATOM 656 C C . SER A 1 86 ? -1.825 -15.436 -20.500 1.00 51.94 86 SER A C 1
ATOM 658 O O . SER A 1 86 ? -1.962 -16.591 -20.910 1.00 51.94 86 SER A O 1
ATOM 660 N N . GLY A 1 87 ? -2.547 -14.398 -20.921 1.00 47.44 87 GLY A N 1
ATOM 661 C CA . GLY A 1 87 ? -3.333 -14.407 -22.152 1.00 47.44 87 GLY A CA 1
ATOM 662 C C . GLY A 1 87 ? -2.452 -14.584 -23.376 1.00 47.44 87 GLY A C 1
ATOM 663 O O . GLY A 1 87 ? -1.260 -14.205 -23.301 1.00 47.44 87 GLY A O 1
#

Foldseek 3Di:
DFFFQKKKWDKDFFFKKWKWWDQEPPQPPVRTHTFDIDTDHHDIDMDTGDDDDDGDIDIDGPAFDQDPVRDTDMDTPDMDGDGDPPD

Radius of gyration: 14.02 Å; Cα contacts (8 Å, |Δi|>4): 182; chains: 1; bounding box: 34×27×40 Å

Solvent-accessible surface area (backbone atoms only — not comparable to full-atom values): 5189 Å² total; per-residue (Å²): 129,90,53,51,37,29,38,37,39,28,42,43,52,59,25,26,35,36,37,26,38,30,82,43,87,82,58,53,79,89,64,41,47,77,73,48,71,53,61,35,40,84,57,76,34,74,43,79,44,74,86,59,94,75,52,37,78,42,83,41,77,78,45,59,28,71,42,99,88,71,49,71,56,71,53,76,79,44,79,46,75,37,58,67,82,88,125

Sequence (87 aa):
AAQPNTVDVVGTEGTQYTIAWAPDASTPRDGFEDVVSGELRAGTTRMQLAARDGGVWLLWFTDLPEQEDGVFYTTIDEVVFRSGPSG

Secondary structure (DSSP, 8-state):
-PPP-EEEEEE-TT-EEEEEEESSTTS-GGGSEEEEEEEPPSSEEEEE-----S-EEEEEEEE-PBPTTS-B---EEEEEEE-----

Mean predicted aligned error: 4.13 Å

pLDDT: mean 91.92, std 10.25, range [47.44, 98.31]

=== Feature glossary ===
A reading guide for the features in this record.

Start from the sequence.

  · Sequence gives the chain of amino acids in standard one-letter code (A=alanine, C=cysteine, …, Y=tyrosine), read N→C. It is the only feature that is directly encoded by the gene; all structural features are derived from the folded form of this sequence.

Fold it, and you get atomic coordinates and the backbone conformation that goes with them.

  · The mmCIF table is the protein's shape written out atom by atom. For each backbone N, Cα, C, and carbonyl O, it records an (x, y, z) coordinate triple in Å plus the residue type, chain letter, and residue number.

  · Backbone dihedral angles. Every residue except chain termini has a φ (preceding-C → N → Cα → C) and a ψ (N → Cα → C → next-N). They are reported in degrees following the IUPAC sign convention. Secondary structure is essentially a statement about which (φ, ψ) basin each residue occupies.

  · DSSP 8-state secondary structure assigns each residue one of H (α-helix), G (3₁₀-helix), I (π-helix), E (extended β-strand), B (isolated β-bridge), T (hydrogen-bonded turn), S (bend), or '-' (coil). The assignment is computed from backbone hydrogen-bond geometry via the Kabsch–Sander algorithm.

  · P-SEA three-state annotation labels each residue as helix, strand, or coil based purely on the geometry of the Cα trace. It serves as a fallback when the full backbone (and thus DSSP) is unavailable.

Summarize the fold with a handful of shape descriptors and a per-residue structural alphabet.

  · Radius of gyration (Rg) is the root-mean-square distance of Cα atoms from their centroid — a single number for overall size and compactness. A globular domain of N residues has Rg ≈ 2.2·N^0.38 Å; an extended or disordered chain has a much larger Rg. The Cα contact count is the number of residue pairs whose Cα atoms are within 8 Å and are more than four positions apart in sequence — a standard proxy for tertiary packing density. The bounding box is the smallest axis-aligned box enclosing all Cα atoms.

  · Foldseek's 3Di representation compresses backbone geometry into a per-residue letter drawn from a learned twenty-state alphabet. It captures the tertiary interaction pattern around each residue — which residues are packed against it in space, regardless of where they are in sequence.

  · Accessible surface area quantifies burial. A residue with SASA near zero is packed into the hydrophobic core; one with SASA >100 Å² sits on the surface. Computed here via the Shrake–Rupley numerical algorithm with a 1.4 Å probe.

Ask how reliable the model is.

  · For AlphaFold models, the B-factor field carries pLDDT — the model's own estimate of local accuracy on a 0–100 scale. Regions with pLDDT<50 should be treated as essentially unmodeled; they often correspond to intrinsically disordered segments.

  · For experimental (PDB) structures, the B-factor (temperature factor) quantifies the positional spread of each atom in the crystal — a combination of thermal vibration and static disorder — in units of Å². High B-factors mark flexible loops or poorly resolved regions; low B-factors mark the rigid, well-ordered core.

  · PAE(i, j) answers: if I align the predicted and true structures on residue i, how far off (in Å) do I expect residue j to be? A block-diagonal PAE matrix with low values on the blocks and high values off-diagonal is the signature of a multi-domain protein with confidently predicted domains but uncertain inter-domain orientation.

Place it in context: what it resembles, what it is annotated as, and how it looks.

  · Structural nearest neighbors (via Foldseek easy-search vs the PDB). Reported per hit: target PDB id, E-value, and alignment TM-score. A TM-score above ~0.5 is the conventional threshold for 'same fold'.

  · Functional annotations link the protein to curated databases. InterPro entries identify conserved domains and families by matching the sequence against member-database signatures (Pfam, PROSITE, CDD, …). Gene Ontology (GO) terms describe molecular function, biological process, and cellular component in a controlled vocabulary. CATH places the structure in a hierarchical fold classification (Class/Architecture/Topology/Homologous-superfamily). The organism is the source species.

  · Plot images: a contact map (which residues are close in 3D, as an N×N binary image), a Ramachandran scatter (backbone torsion angles, revealing secondary-structure composition at a glance), and — for AlphaFold structures — a PAE heatmap (pairwise prediction confidence).

  · Structure images are PyMOL renders from six orthogonal camera directions. Cartoon representation draws helices as coils and strands as arrows; sticks shows the backbone as bonds; surface shows the solvent-excluded envelope. Rainbow coloring maps sequence position to hue (blue→red, N→C); chain coloring assigns a distinct color per polypeptide.